Protein AF-Q5EI38-F1 (afdb_monomer_lite)

Sequence (66 aa):
MGEVIFYLRYYIGHQGEVRARASCSSNYRPDGKLRYANNSNYKNDVMIRKEAYVHKSVMEELKRIN

Radius of gyration: 14.98 Å; chains: 1; bounding box: 37×18×38 Å

Foldseek 3Di:
DDPDFDKDKDKDWDDDPPPQTWIWIWIQGSQQKIWTWTRRCPPNDDIDIDIDGDDVVVVVVVVVVD

Organism: Gekko japonicus (NCBI:txid146911)

pLDDT: mean 84.68, std 12.98, range [41.72, 96.56]

Structure (mmCIF, N/CA/C/O backbone):
data_AF-Q5EI38-F1
#
_entry.id   AF-Q5EI38-F1
#
loop_
_atom_site.group_PDB
_atom_site.id
_atom_site.type_symbol
_atom_site.label_atom_id
_atom_site.label_alt_id
_atom_site.label_comp_id
_atom_site.label_asym_id
_atom_site.label_entity_id
_atom_site.label_seq_id
_atom_site.pdbx_PDB_ins_code
_atom_site.Cartn_x
_atom_site.Cartn_y
_atom_site.Cartn_z
_atom_site.occupancy
_atom_site.B_iso_or_equiv
_atom_site.auth_seq_id
_atom_site.auth_comp_id
_atom_site.auth_asym_id
_atom_site.auth_atom_id
_atom_site.pdbx_PDB_model_num
ATOM 1 N N . MET A 1 1 ? -20.017 14.731 18.714 1.00 41.72 1 MET A N 1
ATOM 2 C CA . MET A 1 1 ? -18.574 14.710 18.390 1.00 41.72 1 MET A CA 1
ATOM 3 C C . MET A 1 1 ? -18.443 14.159 16.986 1.00 41.72 1 MET A C 1
ATOM 5 O O . MET A 1 1 ? -18.810 13.012 16.784 1.00 41.72 1 MET A O 1
ATOM 9 N N . GLY A 1 2 ? -18.075 14.990 16.010 1.00 56.53 2 GLY A N 1
ATOM 10 C CA . GLY A 1 2 ? -17.908 14.531 14.628 1.00 56.53 2 GLY A CA 1
ATOM 11 C C . GLY A 1 2 ? -16.703 13.599 14.524 1.0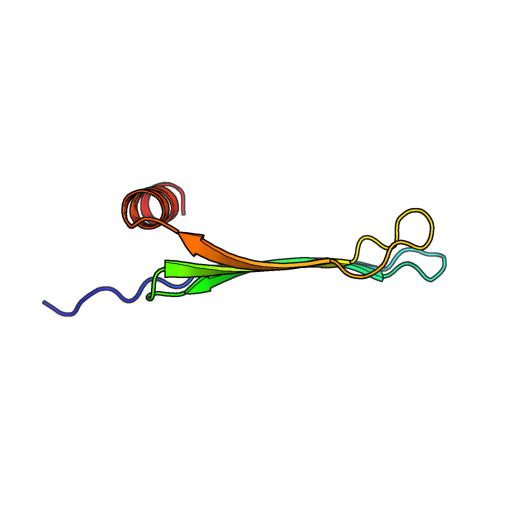0 56.53 2 GLY A C 1
ATOM 12 O O . GLY A 1 2 ? -15.669 13.877 15.128 1.00 56.53 2 GLY A O 1
ATOM 13 N N . GLU A 1 3 ? -16.843 12.489 13.801 1.00 68.06 3 GLU A N 1
ATOM 14 C CA . GLU A 1 3 ? -15.714 11.612 13.493 1.00 68.06 3 GLU A CA 1
ATOM 15 C C . GLU A 1 3 ? -14.658 12.402 12.712 1.00 68.06 3 GLU A C 1
ATOM 17 O O . GLU A 1 3 ? -14.953 13.012 11.682 1.00 68.06 3 GLU A O 1
ATOM 22 N N . VAL A 1 4 ? -13.417 12.405 13.203 1.00 75.12 4 VAL A N 1
ATOM 23 C CA . VAL A 1 4 ? -12.299 13.013 12.478 1.00 75.12 4 VAL A CA 1
ATOM 24 C C . VAL A 1 4 ? -11.994 12.134 11.268 1.00 75.12 4 VAL A C 1
ATOM 26 O O . VAL A 1 4 ? -11.428 11.045 11.393 1.00 75.12 4 VAL A O 1
ATOM 29 N N . ILE A 1 5 ? -12.388 12.611 10.088 1.00 85.69 5 ILE A N 1
ATOM 30 C CA . ILE A 1 5 ? -12.127 11.943 8.814 1.00 85.69 5 ILE A CA 1
ATOM 31 C C . ILE A 1 5 ? -10.622 12.012 8.541 1.00 85.69 5 ILE A C 1
ATOM 33 O O . ILE A 1 5 ? -10.075 13.083 8.286 1.00 85.69 5 ILE A O 1
ATOM 37 N N . PHE A 1 6 ? -9.948 10.863 8.595 1.00 88.06 6 PHE A N 1
ATOM 38 C CA . PHE A 1 6 ? -8.506 10.778 8.369 1.00 88.06 6 PHE A CA 1
ATOM 39 C C . PHE A 1 6 ? -8.187 10.392 6.930 1.00 88.06 6 PHE A C 1
ATOM 41 O O . PHE A 1 6 ? -8.641 9.362 6.428 1.00 88.06 6 PHE A O 1
ATOM 48 N N . TYR A 1 7 ? -7.386 11.228 6.279 1.00 91.88 7 TYR A N 1
ATOM 49 C CA . TYR A 1 7 ? -6.944 11.045 4.908 1.00 91.88 7 TYR A CA 1
ATOM 50 C C . TYR A 1 7 ? -5.490 11.483 4.782 1.00 91.88 7 TYR A C 1
ATOM 52 O O . TYR A 1 7 ? -5.151 12.614 5.124 1.00 91.88 7 TYR A O 1
ATOM 60 N N . LEU A 1 8 ? -4.648 10.602 4.244 1.00 93.12 8 LEU A N 1
ATOM 61 C CA . LEU A 1 8 ? -3.231 10.874 4.029 1.00 93.12 8 LEU A CA 1
ATOM 62 C C . LEU A 1 8 ? -2.870 10.593 2.573 1.00 93.12 8 LEU A C 1
ATOM 64 O O . LEU A 1 8 ? -3.205 9.548 2.005 1.00 93.12 8 LEU A O 1
ATOM 68 N N . ARG A 1 9 ? -2.164 11.530 1.946 1.00 94.50 9 ARG A N 1
ATOM 69 C CA . ARG A 1 9 ? -1.579 11.333 0.623 1.00 94.50 9 ARG A CA 1
ATOM 70 C C . ARG A 1 9 ? -0.151 11.837 0.627 1.00 94.50 9 ARG A C 1
ATOM 72 O O . ARG A 1 9 ? 0.083 13.013 0.870 1.00 94.50 9 ARG A O 1
ATOM 79 N N . TYR A 1 10 ? 0.767 10.952 0.272 1.00 94.25 10 TYR A N 1
ATOM 80 C CA . TYR A 1 10 ? 2.157 11.298 0.043 1.00 94.25 10 TYR A CA 1
ATOM 81 C C . TYR A 1 10 ? 2.496 11.073 -1.425 1.00 94.25 10 TYR A C 1
ATOM 83 O O . TYR A 1 10 ? 2.175 10.027 -1.996 1.00 94.25 10 TYR A O 1
ATOM 91 N N . TYR A 1 11 ? 3.128 12.067 -2.036 1.00 93.06 11 TYR A N 1
ATOM 92 C CA . TYR A 1 11 ? 3.627 12.008 -3.400 1.00 93.06 11 TYR A CA 1
ATOM 93 C C . TYR A 1 11 ? 5.066 12.499 -3.405 1.00 93.06 11 TYR A C 1
ATOM 95 O O . TYR A 1 11 ? 5.366 13.566 -2.875 1.00 93.06 11 TYR A O 1
ATOM 103 N N . ILE A 1 12 ? 5.931 11.738 -4.056 1.00 90.75 12 ILE A N 1
ATOM 104 C CA . ILE A 1 12 ? 7.289 12.141 -4.373 1.00 90.75 12 ILE A CA 1
ATOM 105 C C . ILE A 1 12 ? 7.552 11.818 -5.833 1.00 90.75 12 ILE A C 1
ATOM 107 O O . ILE A 1 12 ? 7.125 10.788 -6.354 1.00 90.75 12 ILE A O 1
ATOM 111 N N . GLY A 1 13 ? 8.266 12.699 -6.510 1.00 87.81 13 GLY A N 1
ATOM 112 C CA . GLY A 1 13 ? 8.748 12.415 -7.842 1.00 87.81 13 GLY A CA 1
ATOM 113 C C . GLY A 1 13 ? 9.892 13.329 -8.212 1.00 87.81 13 GLY A C 1
ATOM 114 O O . GLY A 1 13 ? 9.978 14.456 -7.734 1.00 87.81 13 GLY A O 1
ATOM 115 N N . HIS A 1 14 ? 10.761 12.821 -9.070 1.00 82.19 14 HIS A N 1
ATOM 116 C CA . HIS A 1 14 ? 11.882 13.553 -9.623 1.00 82.19 14 HIS A CA 1
ATOM 117 C C . HIS A 1 14 ? 11.926 13.328 -11.132 1.00 82.19 14 HIS A C 1
ATOM 119 O O . HIS A 1 14 ? 11.612 12.245 -11.637 1.00 82.19 14 HIS A O 1
ATOM 125 N N . GLN A 1 15 ? 12.313 14.367 -11.860 1.00 75.75 15 GLN A N 1
ATOM 126 C CA . GLN A 1 15 ? 12.546 14.291 -13.291 1.00 75.75 15 GLN A CA 1
ATOM 127 C C . GLN A 1 15 ? 14.047 14.141 -13.518 1.00 75.75 15 GLN A C 1
ATOM 129 O O . GLN A 1 15 ? 14.799 15.092 -13.344 1.00 75.75 15 GLN A O 1
ATOM 134 N N . GLY A 1 16 ? 14.488 12.922 -13.841 1.00 67.50 16 GLY A N 1
ATOM 135 C CA . GLY A 1 16 ? 15.882 12.678 -14.204 1.00 67.50 16 GLY A CA 1
ATOM 136 C C . GLY A 1 16 ? 16.256 13.349 -15.528 1.00 67.50 16 GLY A C 1
ATOM 137 O O . GLY A 1 16 ? 15.395 13.650 -16.355 1.00 67.50 16 GLY A O 1
ATOM 138 N N . GLU A 1 17 ? 17.557 13.539 -15.732 1.00 62.41 17 GLU A N 1
ATOM 139 C CA . GLU A 1 17 ? 18.139 14.232 -16.889 1.00 62.41 17 GLU A CA 1
ATOM 140 C C . GLU A 1 17 ? 17.858 13.511 -18.222 1.00 62.41 17 GLU A C 1
ATOM 142 O O . GLU A 1 17 ? 17.672 14.137 -19.263 1.00 62.41 17 GLU A O 1
ATOM 147 N N . VAL A 1 18 ? 17.725 12.180 -18.188 1.00 56.91 18 VAL A N 1
ATOM 148 C CA . VAL A 1 18 ? 17.487 11.347 -19.373 1.00 56.91 18 VAL A CA 1
ATOM 149 C C . VAL A 1 18 ? 16.216 10.519 -19.172 1.00 56.91 18 VAL A C 1
ATOM 151 O O . VAL A 1 18 ? 16.244 9.381 -18.717 1.00 56.91 18 VAL A O 1
ATOM 154 N N . ARG A 1 19 ? 15.065 11.108 -19.519 1.00 53.38 19 ARG A N 1
ATOM 155 C CA . ARG A 1 19 ? 13.760 10.450 -19.780 1.00 53.38 19 ARG A CA 1
ATOM 156 C C . ARG A 1 19 ? 13.051 9.719 -18.620 1.00 53.38 19 ARG A C 1
ATOM 158 O O . ARG A 1 19 ? 11.849 9.483 -18.727 1.00 53.38 19 ARG A O 1
ATOM 165 N N . ALA A 1 20 ? 13.709 9.382 -17.513 1.00 58.22 20 ALA A N 1
ATOM 166 C CA . ALA A 1 20 ? 13.077 8.677 -16.398 1.00 58.22 20 ALA A CA 1
ATOM 167 C C . ALA A 1 20 ? 12.363 9.648 -15.440 1.00 58.22 20 ALA A C 1
ATOM 169 O O . ALA A 1 20 ? 12.986 10.322 -14.616 1.00 58.22 20 ALA A O 1
ATOM 170 N N . ARG A 1 21 ? 11.028 9.711 -15.533 1.00 72.44 21 ARG A N 1
ATOM 171 C CA . ARG A 1 21 ? 10.182 10.347 -14.516 1.00 72.44 21 ARG A CA 1
ATOM 172 C C . ARG A 1 21 ? 9.917 9.334 -13.408 1.00 72.44 21 ARG A C 1
ATOM 174 O O . ARG A 1 21 ? 8.997 8.529 -13.522 1.00 72.44 21 ARG A O 1
ATOM 181 N N . ALA A 1 22 ? 10.745 9.370 -12.368 1.00 80.44 22 ALA A N 1
ATOM 182 C CA . ALA A 1 22 ? 10.557 8.530 -11.198 1.00 80.44 22 ALA A CA 1
ATOM 183 C C . ALA A 1 22 ? 9.498 9.170 -10.293 1.00 80.44 22 ALA A C 1
ATOM 185 O O . ALA A 1 22 ? 9.639 10.326 -9.900 1.00 80.44 22 ALA A O 1
ATOM 186 N N . SER A 1 23 ? 8.433 8.448 -9.965 1.00 83.88 23 SER A N 1
ATOM 187 C 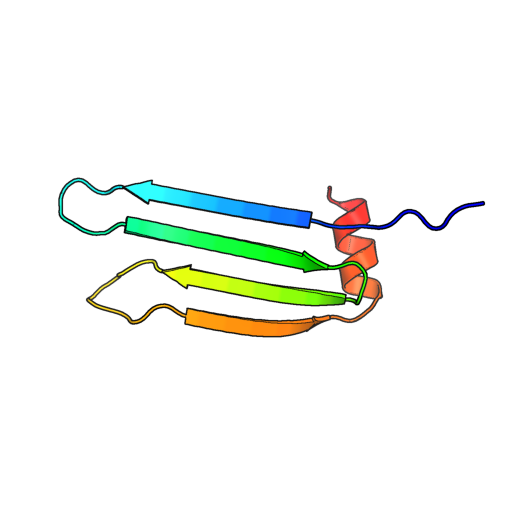CA . SER A 1 23 ? 7.395 8.914 -9.045 1.00 83.88 23 SER A CA 1
ATOM 188 C C . SER A 1 23 ? 6.907 7.786 -8.153 1.00 83.88 23 SER A C 1
ATOM 190 O O . SER A 1 23 ? 6.659 6.683 -8.634 1.00 83.88 23 SER A O 1
ATOM 192 N N . CYS A 1 24 ? 6.688 8.079 -6.881 1.00 88.06 24 CYS A N 1
ATOM 193 C CA . CYS A 1 24 ? 6.083 7.177 -5.921 1.00 88.06 24 CYS A CA 1
ATOM 194 C C . CYS A 1 24 ? 4.969 7.916 -5.183 1.00 88.06 24 CYS A C 1
ATOM 196 O O . CYS A 1 24 ? 5.122 9.064 -4.767 1.00 88.06 24 CYS A O 1
ATOM 198 N N . SER A 1 25 ? 3.822 7.266 -5.038 1.00 91.06 25 SER A N 1
ATOM 199 C CA . SER A 1 25 ? 2.673 7.831 -4.349 1.00 91.06 25 SER A CA 1
ATOM 200 C C . SER A 1 25 ? 1.968 6.787 -3.499 1.00 91.06 25 SER A C 1
ATOM 202 O O . SER A 1 25 ? 1.801 5.635 -3.908 1.00 91.06 25 SER A O 1
ATOM 204 N N . SER A 1 26 ? 1.540 7.216 -2.316 1.00 90.88 26 SER A N 1
ATOM 205 C CA . SER A 1 26 ? 0.687 6.445 -1.420 1.00 90.88 26 SER A CA 1
ATOM 206 C C . SER A 1 26 ? -0.523 7.275 -1.005 1.00 90.88 26 SER A C 1
ATOM 208 O O . SER A 1 26 ? -0.441 8.490 -0.806 1.00 90.88 26 SER A O 1
ATOM 210 N N . ASN A 1 27 ? -1.677 6.622 -0.918 1.00 94.25 27 ASN A N 1
ATOM 211 C CA . ASN A 1 27 ? -2.926 7.244 -0.517 1.00 94.25 27 ASN A CA 1
ATOM 212 C C . ASN A 1 27 ? -3.683 6.342 0.457 1.00 94.25 27 ASN A C 1
ATOM 214 O O . ASN A 1 27 ? 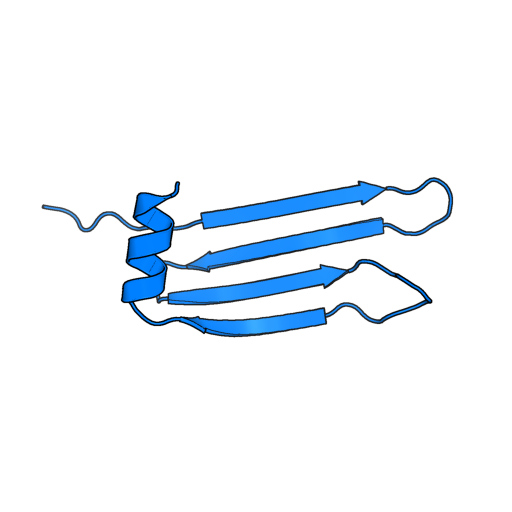-4.082 5.245 0.075 1.00 94.25 27 ASN A O 1
ATOM 218 N N . TYR A 1 28 ? -3.902 6.838 1.673 1.00 94.12 28 TYR A N 1
ATOM 219 C CA . TYR A 1 28 ? -4.683 6.197 2.725 1.00 94.12 28 TYR A CA 1
ATOM 220 C C . TYR A 1 28 ? -6.018 6.918 2.849 1.00 94.12 28 TYR A C 1
ATOM 222 O O . TYR A 1 28 ? -6.075 8.120 3.126 1.00 94.12 28 TYR A O 1
ATOM 230 N N . ARG A 1 29 ? -7.094 6.184 2.589 1.00 93.56 29 ARG A N 1
ATOM 231 C CA . ARG A 1 29 ? -8.460 6.694 2.637 1.00 93.56 29 ARG A CA 1
ATOM 23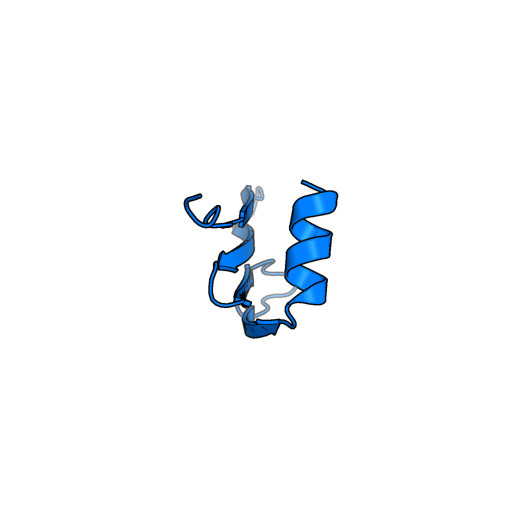2 C C . ARG A 1 29 ? -9.118 6.388 3.990 1.00 93.56 29 ARG A C 1
ATOM 234 O O . ARG A 1 29 ? -8.703 5.444 4.659 1.00 93.56 29 ARG A O 1
ATOM 241 N N . PRO A 1 30 ? -10.174 7.129 4.373 1.00 91.44 30 PRO A N 1
ATOM 242 C CA . PRO A 1 30 ? -10.871 6.914 5.646 1.00 91.44 30 PRO A CA 1
ATOM 243 C C . PRO A 1 30 ? -11.505 5.520 5.763 1.00 91.44 30 PRO A C 1
ATOM 245 O O . PRO A 1 30 ? -11.652 4.994 6.858 1.00 91.44 30 PRO A O 1
ATOM 248 N N . ASP A 1 31 ? -11.837 4.913 4.621 1.00 91.19 31 ASP A N 1
ATOM 249 C CA . ASP A 1 31 ? -12.380 3.555 4.483 1.00 91.19 31 ASP A CA 1
ATOM 250 C C . ASP A 1 31 ? -11.322 2.444 4.687 1.00 91.19 31 ASP A C 1
ATOM 252 O O . ASP A 1 31 ? -11.624 1.263 4.519 1.00 91.19 31 ASP A O 1
ATOM 256 N N . GLY A 1 32 ? -10.077 2.801 5.029 1.00 91.50 32 GLY A N 1
ATOM 257 C CA . GLY A 1 32 ? -8.963 1.863 5.187 1.00 91.50 32 GLY A CA 1
ATOM 258 C C . GLY A 1 32 ? -8.355 1.400 3.861 1.00 91.50 32 GLY A C 1
ATOM 2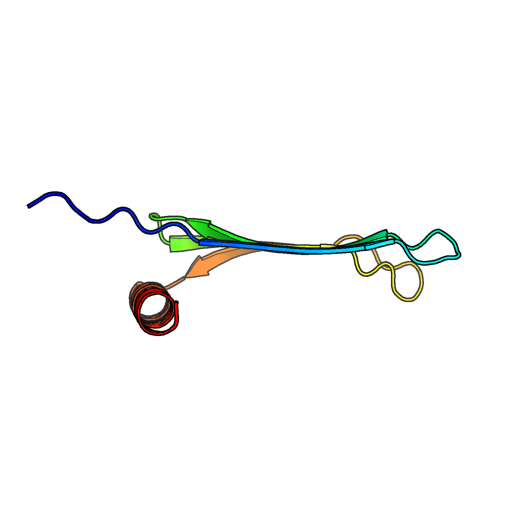59 O O . GLY A 1 32 ? -7.513 0.504 3.851 1.00 91.50 32 GLY A O 1
ATOM 260 N N . LYS A 1 33 ? -8.750 1.985 2.723 1.00 95.44 33 LYS A N 1
ATOM 261 C CA . LYS A 1 33 ? -8.179 1.639 1.421 1.00 95.44 33 LYS A CA 1
ATOM 262 C C . LYS A 1 33 ? -6.837 2.343 1.212 1.00 95.44 33 LYS A C 1
ATOM 264 O O . LYS A 1 33 ? -6.767 3.571 1.127 1.00 95.44 33 LYS A O 1
ATOM 269 N N . LEU A 1 34 ? -5.782 1.546 1.063 1.00 95.44 34 LEU A N 1
ATOM 270 C CA . LEU A 1 34 ? -4.457 1.965 0.622 1.00 95.44 34 LEU A CA 1
ATOM 271 C C . LEU A 1 34 ? -4.356 1.839 -0.898 1.00 95.44 34 LEU A C 1
ATOM 273 O O . LEU A 1 34 ? -4.623 0.780 -1.469 1.00 95.44 34 LEU A O 1
ATOM 277 N N . ARG A 1 35 ? -3.920 2.912 -1.555 1.00 96.50 35 ARG A N 1
ATOM 278 C CA . ARG A 1 35 ? -3.539 2.915 -2.971 1.00 96.50 35 ARG A CA 1
ATOM 279 C C . ARG A 1 35 ? -2.066 3.268 -3.084 1.00 96.50 35 ARG A C 1
ATOM 281 O O . ARG A 1 35 ? -1.650 4.325 -2.614 1.00 96.50 35 ARG A O 1
ATOM 288 N N . TYR A 1 36 ? -1.303 2.394 -3.719 1.00 95.06 36 TYR A N 1
ATOM 289 C CA . TYR A 1 36 ? 0.117 2.568 -3.972 1.00 95.06 36 TYR A CA 1
ATOM 290 C C . TYR A 1 36 ? 0.361 2.604 -5.476 1.00 95.06 36 TYR A C 1
ATOM 292 O O . TYR A 1 36 ? -0.075 1.707 -6.202 1.00 95.06 36 TYR A O 1
ATOM 300 N N . ALA A 1 37 ? 1.061 3.634 -5.940 1.00 93.31 37 ALA A N 1
ATOM 301 C CA . ALA A 1 37 ? 1.558 3.689 -7.303 1.00 93.31 37 ALA A CA 1
ATOM 302 C C . ALA A 1 37 ? 3.030 4.084 -7.299 1.00 93.31 37 ALA A C 1
ATOM 304 O O . ALA A 1 37 ? 3.390 5.144 -6.786 1.00 93.31 37 ALA A O 1
ATOM 305 N N . ASN A 1 38 ? 3.862 3.240 -7.897 1.00 90.44 38 ASN A N 1
ATOM 306 C CA . ASN A 1 38 ? 5.284 3.477 -8.068 1.00 90.44 38 ASN A CA 1
ATOM 307 C C . ASN A 1 38 ? 5.648 3.303 -9.538 1.00 90.44 38 ASN A C 1
ATOM 309 O O . ASN A 1 38 ? 5.353 2.290 -10.168 1.00 90.44 38 ASN A O 1
ATOM 313 N N . ASN A 1 39 ? 6.272 4.335 -10.074 1.00 86.38 39 ASN A N 1
ATOM 314 C CA . ASN A 1 39 ? 6.835 4.376 -11.400 1.00 86.38 39 ASN A CA 1
ATOM 315 C C . ASN A 1 39 ? 8.274 4.857 -11.261 1.00 86.38 39 ASN A C 1
ATOM 317 O O . ASN A 1 39 ? 8.536 6.044 -11.403 1.00 86.38 39 ASN A O 1
ATOM 321 N N . SER A 1 40 ? 9.189 3.962 -10.907 1.00 76.88 40 SER A N 1
ATOM 322 C CA . SER A 1 40 ? 10.618 4.264 -10.786 1.00 76.88 40 SER A CA 1
ATOM 323 C C . SER A 1 40 ? 11.355 4.172 -12.125 1.00 76.88 40 SER A C 1
ATOM 325 O O . SER A 1 40 ? 12.469 4.678 -12.230 1.00 76.88 40 SER A O 1
ATOM 327 N N . ASN A 1 41 ? 10.739 3.545 -13.137 1.00 70.69 41 ASN A N 1
ATOM 328 C CA . ASN A 1 41 ? 11.305 3.280 -14.465 1.00 70.69 41 ASN A CA 1
ATOM 329 C C . ASN A 1 41 ? 12.746 2.726 -14.422 1.00 70.69 41 ASN A C 1
ATOM 331 O O . ASN A 1 41 ? 13.594 3.038 -15.259 1.00 70.69 41 ASN A O 1
ATOM 335 N N . TYR A 1 42 ? 13.048 1.925 -13.400 1.00 64.81 42 TYR A N 1
ATOM 336 C CA . TYR A 1 42 ? 14.350 1.296 -13.246 1.00 64.81 42 TYR A CA 1
ATOM 337 C C . TYR A 1 42 ? 14.443 0.110 -14.209 1.00 64.81 42 TYR A C 1
ATOM 339 O O . TYR A 1 42 ? 13.607 -0.777 -14.153 1.00 64.81 42 TYR A O 1
ATOM 347 N N . LYS A 1 43 ? 15.436 0.075 -15.106 1.00 68.81 43 LYS A N 1
ATOM 348 C CA . LYS A 1 43 ? 15.607 -1.018 -16.092 1.00 68.81 43 LYS A CA 1
ATOM 349 C C . LYS A 1 43 ? 14.369 -1.284 -16.978 1.00 68.81 43 LYS A C 1
ATOM 351 O O . LYS A 1 43 ? 14.094 -2.432 -17.310 1.00 68.81 43 LYS A O 1
ATOM 356 N N . ASN A 1 44 ? 13.661 -0.231 -17.399 1.00 67.44 44 ASN A N 1
ATOM 357 C CA . ASN A 1 44 ? 12.432 -0.321 -18.208 1.00 67.44 44 ASN A CA 1
ATOM 358 C C . ASN A 1 44 ? 11.274 -1.061 -17.514 1.00 67.44 44 ASN A C 1
ATOM 360 O O . ASN A 1 44 ? 10.452 -1.686 -18.185 1.00 67.44 44 ASN A O 1
ATOM 364 N N . ASP A 1 45 ? 11.212 -1.008 -16.181 1.00 70.50 45 ASP A N 1
ATOM 365 C CA . ASP A 1 45 ? 10.108 -1.618 -15.445 1.00 70.50 45 ASP A CA 1
ATOM 366 C C . ASP A 1 45 ? 8.770 -0.921 -15.721 1.00 70.50 45 ASP A C 1
ATOM 368 O O . ASP A 1 45 ? 8.694 0.283 -15.994 1.00 70.50 45 ASP A O 1
ATOM 372 N N . VAL A 1 46 ? 7.691 -1.685 -15.595 1.00 78.62 46 VAL A N 1
ATOM 373 C CA . VAL A 1 46 ? 6.325 -1.182 -15.767 1.00 78.62 46 VAL A CA 1
ATOM 374 C C . VAL A 1 46 ? 5.825 -0.542 -14.473 1.00 78.62 46 VAL A C 1
ATOM 376 O O . VAL A 1 46 ? 6.178 -0.955 -13.371 1.00 78.62 46 VAL A O 1
ATOM 379 N N . MET A 1 47 ? 4.953 0.464 -14.590 1.00 85.38 47 MET A N 1
ATOM 380 C CA . MET A 1 47 ? 4.352 1.115 -13.422 1.00 85.38 47 MET A CA 1
ATOM 381 C C . MET A 1 47 ? 3.623 0.096 -12.533 1.00 85.38 47 MET A C 1
ATOM 383 O O . MET A 1 47 ? 2.658 -0.542 -12.958 1.00 85.38 47 MET A O 1
ATOM 387 N N . ILE A 1 48 ? 4.018 0.023 -11.262 1.00 89.81 48 ILE A N 1
ATOM 388 C CA . ILE A 1 48 ? 3.374 -0.824 -10.261 1.00 89.81 48 ILE A CA 1
ATOM 389 C C . ILE A 1 48 ? 2.211 -0.052 -9.650 1.00 89.81 48 ILE A C 1
ATOM 391 O O . ILE A 1 48 ? 2.390 1.030 -9.090 1.00 89.81 48 ILE A O 1
ATOM 395 N N . ARG A 1 49 ? 1.012 -0.635 -9.717 1.00 93.75 49 ARG A N 1
ATOM 396 C CA . ARG A 1 49 ? -0.188 -0.144 -9.030 1.00 93.75 49 ARG A CA 1
ATOM 397 C C . ARG A 1 49 ? -0.752 -1.248 -8.154 1.00 93.75 49 ARG A C 1
ATOM 399 O O . ARG A 1 49 ? -0.991 -2.355 -8.635 1.00 93.75 49 ARG A O 1
ATOM 406 N N . LYS A 1 50 ? -0.957 -0.955 -6.873 1.00 95.12 50 LYS A N 1
ATOM 407 C CA . LYS A 1 50 ? -1.547 -1.885 -5.909 1.00 95.12 50 LYS A CA 1
ATOM 408 C C . LYS A 1 50 ? -2.604 -1.174 -5.083 1.00 95.12 50 LYS A C 1
ATOM 410 O O . LYS A 1 50 ? -2.443 -0.013 -4.709 1.00 95.12 50 LYS A O 1
ATOM 415 N N . GLU A 1 51 ? -3.680 -1.893 -4.803 1.00 96.00 51 GLU A N 1
ATOM 416 C CA . GLU A 1 51 ? -4.727 -1.463 -3.888 1.00 96.00 51 GLU A CA 1
ATOM 417 C C . GLU A 1 51 ? -4.943 -2.567 -2.854 1.00 96.00 51 GLU A C 1
ATOM 419 O O . GLU A 1 51 ? -4.953 -3.747 -3.203 1.00 96.00 51 GLU A O 1
ATOM 424 N N . ALA A 1 52 ? -5.076 -2.185 -1.589 1.00 96.56 52 ALA A N 1
ATOM 425 C CA . ALA A 1 52 ? -5.317 -3.105 -0.485 1.00 96.56 52 ALA A CA 1
ATOM 426 C C . ALA A 1 52 ? -6.157 -2.423 0.596 1.00 96.56 52 ALA A C 1
ATOM 428 O O . ALA A 1 52 ? -6.132 -1.200 0.727 1.00 96.56 52 ALA A O 1
ATOM 429 N N . TYR A 1 53 ? -6.879 -3.217 1.382 1.00 96.06 53 TYR A N 1
ATOM 430 C CA . TYR A 1 53 ? -7.516 -2.743 2.606 1.00 96.06 53 TYR A CA 1
ATOM 431 C C . TYR A 1 53 ? -6.596 -3.035 3.785 1.00 96.06 53 TYR A C 1
ATOM 433 O O . TYR A 1 53 ? -6.114 -4.158 3.933 1.00 96.06 53 TYR A O 1
ATOM 441 N N . VAL A 1 54 ? -6.334 -2.019 4.603 1.00 94.75 54 VAL A N 1
ATOM 442 C CA . VAL A 1 54 ? -5.525 -2.150 5.815 1.00 94.75 54 VAL A CA 1
ATOM 443 C C . VAL A 1 54 ? -6.418 -2.250 7.046 1.00 94.75 54 VAL A C 1
ATOM 445 O O . VAL A 1 54 ? -7.529 -1.721 7.083 1.00 94.75 54 VAL A O 1
ATOM 448 N N . HIS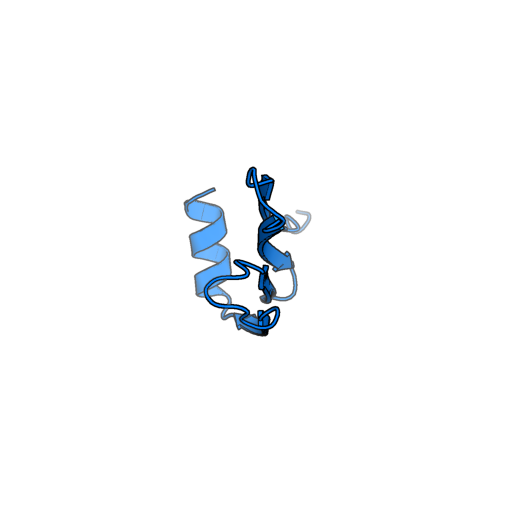 A 1 55 ? -5.928 -2.947 8.068 1.00 95.94 55 HIS A N 1
ATOM 449 C CA . HIS A 1 55 ? -6.637 -3.064 9.335 1.00 95.94 55 HIS A CA 1
ATOM 450 C C . HIS A 1 55 ? -6.689 -1.716 10.075 1.00 95.94 55 HIS A C 1
ATOM 452 O O . HIS A 1 55 ? -5.815 -0.864 9.902 1.00 95.94 55 HIS A O 1
ATOM 458 N N . LYS A 1 56 ? -7.685 -1.539 10.953 1.00 92.62 56 LYS A N 1
ATOM 459 C CA . LYS A 1 56 ? -7.882 -0.302 11.729 1.00 92.62 56 LYS A CA 1
ATOM 460 C C . LYS A 1 56 ? -6.649 0.093 12.548 1.00 92.62 56 LYS A C 1
ATOM 462 O O . LYS A 1 56 ? -6.310 1.270 12.574 1.00 92.62 56 LYS A O 1
ATOM 467 N N . SER A 1 57 ? -5.936 -0.882 13.113 1.00 95.06 57 SER A N 1
ATOM 468 C CA . SER A 1 57 ? -4.699 -0.638 13.873 1.00 95.06 57 SER A CA 1
ATOM 469 C C . SER A 1 57 ? -3.613 0.067 13.051 1.00 95.06 57 SER A C 1
ATOM 471 O O . SER A 1 57 ? -2.897 0.911 13.576 1.00 95.06 57 SER A O 1
ATOM 473 N N . VAL A 1 58 ? -3.516 -0.209 11.744 1.00 94.62 58 VAL A N 1
ATOM 474 C CA . VAL A 1 58 ? -2.576 0.483 10.843 1.00 94.62 58 VAL A CA 1
ATOM 475 C C . VAL A 1 58 ? -2.981 1.948 10.664 1.00 94.62 58 VAL A C 1
ATOM 477 O O . VAL A 1 58 ? -2.130 2.830 10.635 1.00 94.62 58 VAL A O 1
ATOM 480 N N . MET A 1 59 ? -4.284 2.222 10.572 1.00 93.44 59 MET A N 1
ATOM 481 C CA . MET A 1 59 ? -4.807 3.584 10.433 1.00 93.44 59 MET A CA 1
ATOM 482 C C . MET A 1 59 ? -4.606 4.411 11.706 1.00 93.44 59 MET A C 1
ATOM 484 O O . MET A 1 59 ? -4.331 5.604 11.619 1.00 93.44 59 MET A O 1
ATOM 488 N N . GLU A 1 60 ? -4.736 3.797 12.880 1.00 93.44 60 GLU A N 1
ATOM 489 C CA . GLU A 1 60 ? -4.446 4.437 14.168 1.00 93.44 60 GLU A CA 1
ATOM 490 C C . GLU A 1 60 ? -2.958 4.751 14.316 1.00 93.44 60 GLU A C 1
ATOM 492 O O . GLU A 1 60 ? -2.599 5.859 14.709 1.00 93.44 60 GLU A O 1
ATOM 497 N N . GLU A 1 61 ? -2.091 3.828 13.905 1.00 95.06 61 GLU A N 1
ATOM 498 C CA . GLU A 1 61 ? -0.647 4.043 13.953 1.00 95.06 61 GLU A CA 1
ATOM 499 C C . GLU A 1 61 ? -0.195 5.154 12.991 1.00 95.06 61 GLU A C 1
ATOM 501 O O . GLU A 1 61 ? 0.631 5.994 13.344 1.00 95.06 61 GLU A O 1
ATOM 506 N N . LEU A 1 62 ? -0.800 5.242 11.802 1.00 93.06 62 LEU A N 1
ATOM 507 C CA . LEU A 1 62 ? -0.558 6.349 10.871 1.00 93.06 62 LEU A CA 1
ATOM 508 C C . LEU A 1 62 ? -1.006 7.703 11.435 1.00 93.06 62 LEU A C 1
ATOM 510 O O . LEU A 1 62 ? -0.325 8.699 11.210 1.00 93.06 62 LEU A O 1
ATOM 514 N N . LYS A 1 63 ? -2.119 7.750 12.181 1.00 91.25 63 LYS A N 1
ATOM 515 C CA . LYS A 1 63 ? -2.565 8.965 12.889 1.00 91.25 63 LYS A CA 1
ATOM 516 C C . LYS A 1 63 ? -1.603 9.375 14.002 1.00 91.25 63 LYS A C 1
ATOM 518 O O . LYS A 1 63 ? -1.482 10.560 14.267 1.00 91.25 63 LYS A O 1
ATOM 523 N N . ARG A 1 64 ? -0.964 8.406 14.666 1.00 93.62 64 ARG A N 1
ATOM 524 C CA . ARG A 1 64 ? -0.001 8.644 15.751 1.00 93.62 64 ARG A CA 1
ATOM 525 C C . ARG A 1 64 ? 1.325 9.221 15.240 1.00 93.62 64 ARG A C 1
ATOM 527 O O . ARG A 1 64 ? 1.956 9.989 15.956 1.00 93.62 64 ARG A O 1
ATOM 534 N N . ILE A 1 65 ? 1.774 8.788 14.058 1.00 93.44 65 ILE A N 1
ATOM 535 C CA . ILE A 1 65 ? 3.068 9.182 13.469 1.00 93.44 65 ILE A CA 1
ATOM 536 C C . ILE A 1 65 ? 2.989 10.523 12.724 1.00 93.44 65 ILE A C 1
ATOM 538 O O . ILE A 1 65 ? 3.992 11.231 12.672 1.00 93.44 65 ILE A O 1
ATOM 542 N N . ASN A 1 66 ? 1.838 10.836 12.120 1.00 79.88 66 ASN A N 1
ATOM 543 C CA . ASN A 1 66 ? 1.613 12.075 11.369 1.00 79.88 66 ASN A CA 1
ATOM 544 C C . ASN A 1 66 ? 1.539 13.310 12.270 1.00 79.88 66 ASN A C 1
ATOM 546 O O . ASN A 1 66 ? 2.202 14.310 11.929 1.00 79.88 66 ASN A O 1
#

InterPro domains:
  IPR004023 Mago nashi protein [PF02792] (6-65)
  IPR004023 Mago nashi protein [PTHR12638] (5-65)
  IPR036605 Mago nashi superfamily [G3DSA:3.30.1560.10] (3-66)
  IPR036605 Mago nashi superfamily [SSF89817] (5-65)

Secondary structure (DSSP, 8-state):
-------EEEEEEEE-SSS-EEEEEEEE-TTSEEEEEEE--GGGPPPEEEEEEPPHHHHHHHHHH-